Protein AF-A0A0M0BW28-F1 (afdb_monomer)

pLDDT: mean 96.4, std 3.57, range [69.31, 98.56]

Nearest PDB structures (foldseek):
  7bhi-assembly1_B  TM=8.469E-01  e=4.910E-06  Methanothermobacter thermautotrophicus str. Delta H
  5t5s-assembly1_A-2  TM=8.614E-01  e=1.236E-05  Homo sapiens
  7bjq-assembly2_B  TM=8.112E-01  e=4.303E-06  Methanothermobacter thermautotrophicus str. Delta H
  5x4i-assembly1_A  TM=8.077E-01  e=4.941E-05  Pyrococcus furiosus DSM 3638
  5x4h-assembly1_A  TM=8.147E-01  e=7.341E-05  Pyrococcus furiosus DSM 3638

Secondary structure (DSSP, 8-state):
-HHHHHHHHHH-TT-EEEEEEEETTEEEEEEEE-HHHHHTT--HHHHHHHHTTTTT-EEEEETTEEEEEES-GGGHHHHHHHHHHHHHHHH--

Structure (mmCIF, N/CA/C/O backbone):
data_AF-A0A0M0BW28-F1
#
_entry.id   AF-A0A0M0BW28-F1
#
loop_
_atom_site.group_PDB
_atom_site.id
_atom_site.type_symbol
_atom_site.label_atom_id
_atom_site.label_alt_id
_atom_site.label_comp_id
_atom_site.label_asym_id
_atom_site.label_entity_id
_atom_site.label_seq_id
_atom_site.pdbx_PDB_ins_code
_atom_site.Cartn_x
_atom_site.Cartn_y
_atom_site.Cartn_z
_atom_site.occupancy
_atom_site.B_iso_or_equiv
_atom_site.auth_seq_id
_atom_site.auth_comp_id
_atom_site.auth_asym_id
_atom_site.auth_atom_id
_atom_site.pdbx_PDB_model_num
ATOM 1 N N . MET A 1 1 ? 7.872 9.743 0.914 1.00 91.94 1 MET A N 1
ATOM 2 C CA . MET A 1 1 ? 6.775 8.744 0.927 1.00 91.94 1 MET A CA 1
ATOM 3 C C . MET A 1 1 ? 6.402 8.353 2.350 1.00 91.94 1 MET A C 1
ATOM 5 O O . MET A 1 1 ? 5.321 8.724 2.768 1.00 91.94 1 MET A O 1
ATOM 9 N N . ILE A 1 2 ? 7.268 7.674 3.114 1.00 95.88 2 ILE A N 1
ATOM 10 C CA . ILE A 1 2 ? 6.900 7.155 4.450 1.00 95.88 2 ILE A CA 1
ATOM 11 C C . ILE A 1 2 ? 6.537 8.269 5.445 1.00 95.88 2 ILE A C 1
ATOM 13 O O . ILE A 1 2 ? 5.491 8.188 6.075 1.00 95.88 2 ILE A O 1
ATOM 17 N N . GLN A 1 3 ? 7.356 9.320 5.563 1.00 96.00 3 GLN A N 1
ATOM 18 C CA . GLN A 1 3 ? 7.070 10.428 6.485 1.00 96.00 3 GLN A CA 1
ATOM 19 C C . GLN A 1 3 ? 5.738 11.120 6.156 1.00 96.00 3 GLN A C 1
ATOM 21 O O . GLN A 1 3 ? 4.888 11.254 7.028 1.00 96.00 3 GLN A O 1
ATOM 26 N N . THR A 1 4 ? 5.518 11.455 4.884 1.00 96.56 4 THR A N 1
ATOM 27 C CA . THR A 1 4 ? 4.261 12.044 4.397 1.00 96.56 4 THR A CA 1
ATOM 28 C C . THR A 1 4 ? 3.055 11.139 4.662 1.00 96.56 4 THR A C 1
ATOM 30 O O . THR A 1 4 ? 2.010 11.612 5.092 1.00 96.56 4 THR A O 1
ATOM 33 N N . ALA A 1 5 ? 3.198 9.826 4.444 1.00 96.31 5 ALA A N 1
ATOM 34 C CA . ALA A 1 5 ? 2.159 8.845 4.753 1.00 96.31 5 ALA A CA 1
ATOM 35 C C . ALA A 1 5 ? 1.806 8.851 6.245 1.00 96.31 5 ALA A C 1
ATOM 37 O O . ALA A 1 5 ? 0.632 8.872 6.608 1.00 96.31 5 ALA A O 1
ATOM 38 N N . ASN A 1 6 ? 2.829 8.893 7.098 1.00 96.44 6 ASN A N 1
ATOM 39 C CA . ASN A 1 6 ? 2.678 8.921 8.546 1.00 96.44 6 ASN A CA 1
ATOM 40 C C . ASN A 1 6 ? 2.000 10.208 9.035 1.00 96.44 6 ASN A C 1
ATOM 42 O O . ASN A 1 6 ? 1.136 10.160 9.902 1.00 96.44 6 ASN A O 1
ATOM 46 N N . GLU A 1 7 ? 2.359 11.360 8.472 1.00 97.38 7 GLU A N 1
ATOM 47 C CA . GLU A 1 7 ? 1.707 12.637 8.780 1.00 97.38 7 GLU A CA 1
ATOM 48 C C . GLU A 1 7 ? 0.230 12.630 8.358 1.00 97.38 7 GLU A C 1
ATOM 50 O O . GLU A 1 7 ? -0.630 13.017 9.149 1.00 97.38 7 GLU A O 1
ATOM 55 N N . ALA A 1 8 ? -0.090 12.094 7.176 1.00 96.56 8 ALA A N 1
ATOM 56 C CA . ALA A 1 8 ? -1.467 11.994 6.692 1.00 96.56 8 ALA A CA 1
ATOM 57 C C . ALA A 1 8 ? -2.359 11.117 7.592 1.00 96.56 8 ALA A C 1
ATOM 59 O O . ALA A 1 8 ? -3.490 11.498 7.900 1.00 96.56 8 ALA A O 1
ATOM 60 N N . ILE A 1 9 ? -1.863 9.965 8.063 1.00 96.50 9 ILE A N 1
ATOM 61 C CA . ILE A 1 9 ? -2.648 9.100 8.962 1.00 96.50 9 ILE A CA 1
ATOM 62 C C . ILE A 1 9 ? -2.746 9.649 10.392 1.00 96.50 9 ILE A C 1
ATOM 64 O O . ILE A 1 9 ? -3.687 9.309 11.102 1.00 96.50 9 ILE A O 1
ATOM 68 N N . LYS A 1 10 ? -1.807 10.506 10.821 1.00 96.62 10 LYS A N 1
ATOM 69 C CA . LYS A 1 10 ? -1.883 11.209 12.112 1.00 96.62 10 LYS A CA 1
ATOM 70 C C . LYS A 1 10 ? -2.941 12.307 12.104 1.00 96.62 10 LYS A C 1
ATOM 72 O O . LYS A 1 10 ? -3.581 12.529 13.124 1.00 96.62 10 LYS A O 1
ATOM 77 N N . GLN A 1 11 ? -3.123 12.985 10.970 1.00 97.12 11 GLN A N 1
ATOM 78 C CA . GLN A 1 11 ? -4.179 13.990 10.812 1.00 97.12 11 GLN A CA 1
ATOM 79 C C . GLN A 1 11 ? -5.575 13.355 10.814 1.00 97.12 11 GLN A C 1
ATOM 81 O O . GLN A 1 11 ? -6.526 13.965 11.292 1.00 97.12 11 GLN A O 1
ATOM 86 N N . ASN A 1 12 ? -5.706 12.130 10.293 1.00 96.88 12 ASN A N 1
ATOM 87 C CA . ASN A 1 12 ? -6.951 11.372 10.332 1.00 96.88 12 ASN A CA 1
ATOM 88 C C . ASN A 1 12 ? -6.678 9.861 10.291 1.00 96.88 12 ASN A C 1
ATOM 90 O O . ASN A 1 12 ? -6.239 9.326 9.271 1.00 96.88 12 ASN A O 1
ATOM 94 N N . GLU A 1 13 ? -7.016 9.153 11.373 1.00 96.25 13 GLU A N 1
ATOM 95 C CA . GLU A 1 13 ? -6.797 7.704 11.488 1.00 96.25 13 GLU A CA 1
ATOM 96 C C . GLU A 1 13 ? -7.671 6.852 10.547 1.00 96.25 13 GLU A C 1
ATOM 98 O O . GLU A 1 13 ? -7.448 5.645 10.421 1.00 96.25 13 GLU A O 1
ATOM 103 N N . SER A 1 14 ? -8.679 7.441 9.899 1.00 96.00 14 SER A N 1
ATOM 104 C CA . SER A 1 14 ? -9.482 6.780 8.857 1.00 96.00 14 SER A CA 1
ATOM 105 C C . SER A 1 14 ? -8.822 6.844 7.475 1.00 96.00 14 SER A C 1
ATOM 107 O O . SER A 1 14 ? -9.346 6.276 6.519 1.00 96.00 14 SER A O 1
ATOM 109 N N . THR A 1 15 ? -7.683 7.526 7.351 1.00 97.00 15 THR A N 1
ATOM 110 C CA . THR A 1 15 ? -6.963 7.681 6.087 1.00 97.00 15 THR A CA 1
ATOM 111 C C . THR A 1 15 ? -6.211 6.407 5.709 1.00 97.00 15 THR A C 1
ATOM 113 O O . THR A 1 15 ? -5.534 5.784 6.531 1.00 97.00 15 THR A O 1
ATOM 116 N N . VAL A 1 16 ? -6.267 6.071 4.420 1.00 97.06 16 VAL A N 1
ATOM 117 C CA . VAL A 1 16 ? -5.361 5.120 3.770 1.00 97.06 16 VAL A CA 1
ATOM 118 C C . VAL A 1 16 ? -4.564 5.880 2.723 1.00 97.06 16 VAL A C 1
ATOM 120 O O . VAL A 1 16 ? -5.128 6.577 1.884 1.00 97.06 16 VAL A O 1
ATOM 123 N N . THR A 1 17 ? -3.246 5.740 2.760 1.00 97.75 17 THR A N 1
ATOM 124 C CA . THR A 1 17 ? -2.341 6.325 1.775 1.00 97.75 17 THR A CA 1
ATOM 125 C C . THR A 1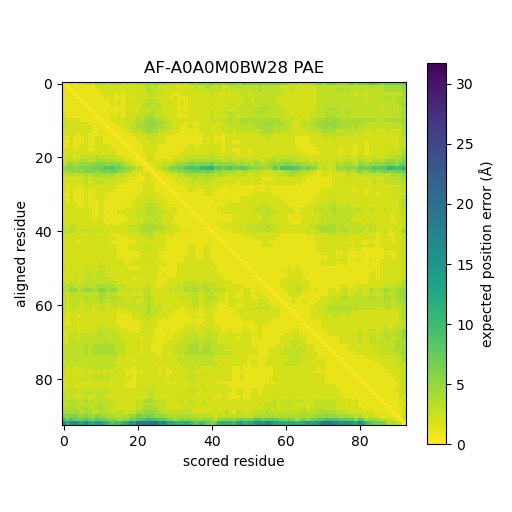 17 ? -1.704 5.228 0.943 1.00 97.75 17 THR A C 1
ATOM 127 O O . THR A 1 17 ? -1.303 4.183 1.462 1.00 97.75 17 THR A O 1
ATOM 130 N N . ILE A 1 18 ? -1.584 5.485 -0.357 1.00 97.44 18 ILE A N 1
ATOM 131 C CA . ILE A 1 18 ? -0.702 4.729 -1.236 1.00 97.44 18 ILE A CA 1
ATOM 132 C C . ILE A 1 18 ? 0.166 5.724 -1.984 1.00 97.44 18 ILE A C 1
ATOM 134 O O . ILE A 1 18 ? -0.344 6.607 -2.672 1.00 97.44 18 ILE A O 1
ATOM 138 N N . PHE A 1 19 ? 1.474 5.541 -1.892 1.00 97.81 19 PHE A N 1
ATOM 139 C CA . PHE A 1 19 ? 2.433 6.257 -2.709 1.00 97.81 19 PHE A CA 1
ATOM 140 C C . PHE A 1 19 ? 3.105 5.309 -3.683 1.00 97.81 19 PHE A C 1
ATOM 142 O O . PHE A 1 19 ? 3.505 4.201 -3.325 1.00 97.81 19 PHE A O 1
ATOM 149 N N . PHE A 1 20 ? 3.267 5.798 -4.904 1.00 97.19 20 PHE A N 1
ATOM 150 C CA . PHE A 1 20 ? 4.063 5.173 -5.939 1.00 97.19 20 PHE A CA 1
ATOM 151 C C . PHE A 1 20 ? 5.219 6.102 -6.280 1.00 97.19 20 PHE A C 1
ATOM 153 O O . PHE A 1 20 ? 5.039 7.314 -6.393 1.00 97.19 20 PHE A O 1
ATOM 160 N N . GLY A 1 21 ? 6.405 5.536 -6.448 1.00 95.88 21 GLY A N 1
ATOM 161 C CA . GLY A 1 21 ? 7.587 6.268 -6.881 1.00 95.88 21 GLY A CA 1
ATOM 162 C C . GLY A 1 21 ? 8.328 5.467 -7.932 1.00 95.88 21 GLY A C 1
ATOM 163 O O . GLY A 1 21 ? 8.355 4.243 -7.867 1.00 95.88 21 GLY A O 1
ATOM 164 N N . SER A 1 22 ? 8.934 6.143 -8.899 1.00 95.69 22 SER A N 1
ATOM 165 C CA . SER A 1 22 ? 9.751 5.484 -9.909 1.00 95.69 22 SER A CA 1
ATOM 166 C C . SER A 1 22 ? 10.936 6.359 -10.286 1.00 95.69 22 SER A C 1
ATOM 168 O O . SER A 1 22 ? 10.785 7.559 -10.505 1.00 95.69 22 SER A O 1
ATOM 170 N N . ASN A 1 23 ? 12.114 5.750 -10.371 1.00 91.75 23 ASN A N 1
ATOM 171 C CA . ASN A 1 23 ? 13.178 6.237 -11.243 1.00 91.75 23 ASN A CA 1
ATOM 172 C C . ASN A 1 23 ? 13.195 5.277 -12.439 1.00 91.75 23 ASN A C 1
ATOM 174 O O . ASN A 1 23 ? 12.836 4.125 -12.262 1.00 91.75 23 ASN A O 1
ATOM 178 N N . LYS A 1 24 ? 13.582 5.693 -13.649 1.00 88.56 24 LYS A N 1
ATOM 179 C CA . LYS A 1 24 ? 13.431 4.915 -14.908 1.00 88.56 24 LYS A CA 1
ATOM 180 C C . LYS A 1 24 ? 13.911 3.438 -14.894 1.00 88.56 24 LYS A C 1
ATOM 182 O O . LYS A 1 24 ? 13.716 2.746 -15.884 1.00 88.56 24 LYS A O 1
ATOM 187 N N . LYS A 1 25 ? 14.544 2.963 -13.816 1.00 94.12 25 LYS A N 1
ATOM 188 C CA . LYS A 1 25 ? 14.990 1.588 -13.574 1.00 94.12 25 LYS A CA 1
ATOM 189 C C . LYS A 1 25 ? 14.134 0.815 -12.561 1.00 94.12 25 LYS A C 1
ATOM 191 O O . LYS A 1 25 ? 14.021 -0.396 -12.692 1.00 94.12 25 LYS A O 1
ATOM 196 N N . ILE A 1 26 ? 13.561 1.471 -11.549 1.00 96.88 26 ILE A N 1
ATOM 197 C CA . ILE A 1 26 ? 12.805 0.811 -10.474 1.00 96.88 26 ILE A CA 1
ATOM 198 C C . ILE A 1 26 ? 11.508 1.549 -10.151 1.00 96.88 26 ILE A C 1
ATOM 200 O O . ILE A 1 26 ? 11.468 2.777 -10.131 1.00 96.88 26 ILE A O 1
ATOM 204 N N . ALA A 1 27 ? 10.467 0.793 -9.821 1.00 97.81 27 ALA A N 1
ATOM 205 C CA . ALA A 1 27 ? 9.249 1.296 -9.204 1.00 97.81 27 ALA A CA 1
ATOM 206 C C . ALA A 1 27 ? 9.155 0.825 -7.753 1.00 97.81 27 ALA A C 1
ATOM 208 O O . ALA A 1 27 ? 9.564 -0.284 -7.424 1.00 97.81 27 ALA A O 1
ATOM 209 N N . ASN A 1 28 ? 8.572 1.663 -6.904 1.00 97.62 28 ASN A N 1
ATOM 210 C CA . ASN A 1 28 ? 8.358 1.425 -5.487 1.00 97.62 28 ASN A CA 1
ATOM 211 C C . ASN A 1 28 ? 6.911 1.756 -5.124 1.00 97.62 28 ASN A C 1
ATOM 213 O O . ASN A 1 28 ? 6.311 2.673 -5.690 1.00 97.62 28 ASN A O 1
ATOM 217 N N . ILE A 1 29 ? 6.384 1.038 -4.140 1.00 98.25 29 ILE A N 1
ATOM 218 C CA . ILE A 1 29 ? 5.068 1.256 -3.546 1.00 98.25 29 ILE A CA 1
ATOM 219 C C . ILE A 1 29 ? 5.204 1.322 -2.025 1.00 98.25 29 ILE A C 1
ATOM 221 O O . ILE A 1 29 ? 5.906 0.513 -1.419 1.00 98.25 29 ILE A O 1
ATOM 225 N N . VAL A 1 30 ? 4.503 2.269 -1.408 1.00 98.38 30 VAL A N 1
ATOM 226 C CA . VAL A 1 30 ? 4.323 2.361 0.044 1.00 98.38 30 VAL A CA 1
ATOM 227 C C . VAL A 1 30 ? 2.837 2.489 0.334 1.00 98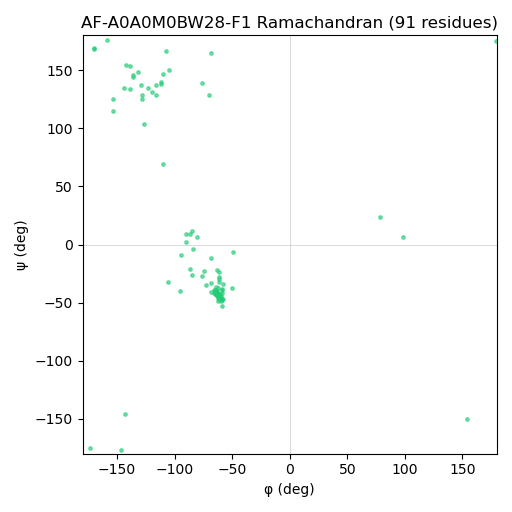.38 30 VAL A C 1
ATOM 229 O O . VAL A 1 30 ? 2.180 3.361 -0.227 1.00 98.38 30 VAL A O 1
ATOM 232 N N . VAL A 1 31 ? 2.318 1.645 1.221 1.00 98.31 31 VAL A N 1
ATOM 233 C CA . VAL A 1 31 ? 0.935 1.686 1.702 1.00 98.31 31 VAL A CA 1
ATOM 234 C C . VAL A 1 31 ? 0.956 1.900 3.207 1.00 98.31 31 VAL A C 1
ATOM 236 O O . VAL A 1 31 ? 1.668 1.192 3.919 1.00 98.31 31 VAL A O 1
ATOM 239 N N . MET A 1 32 ? 0.167 2.851 3.701 1.00 98.44 32 MET A N 1
ATOM 240 C CA . MET A 1 32 ? -0.017 3.069 5.134 1.00 98.44 32 MET A CA 1
ATOM 241 C C . MET A 1 32 ? -1.483 3.360 5.436 1.00 98.44 32 MET A C 1
ATOM 243 O O . MET A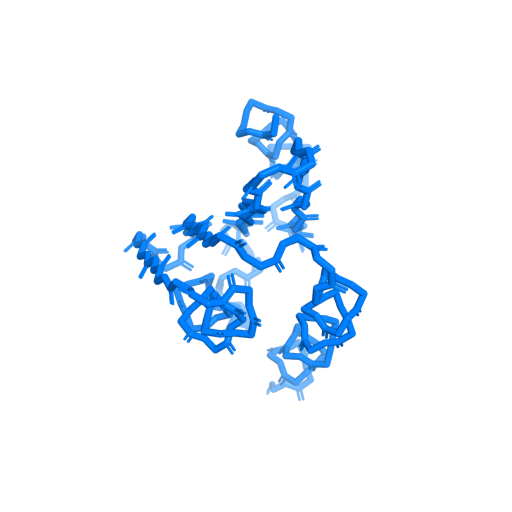 1 32 ? -2.104 4.172 4.754 1.00 98.44 32 MET A O 1
ATOM 247 N N . ALA A 1 33 ? -2.022 2.710 6.458 1.00 98.06 33 ALA A N 1
ATOM 248 C CA . ALA A 1 33 ? -3.397 2.864 6.909 1.00 98.06 33 ALA A CA 1
ATOM 249 C C . ALA A 1 33 ? -3.411 3.280 8.382 1.00 98.06 33 ALA A C 1
ATOM 251 O O . ALA A 1 33 ? -2.682 2.713 9.198 1.00 98.06 33 ALA A O 1
ATOM 252 N N . GLY A 1 34 ? -4.236 4.269 8.720 1.00 97.94 34 GLY A N 1
ATOM 253 C CA . GLY A 1 34 ? -4.464 4.647 10.110 1.00 97.94 34 GLY A CA 1
ATOM 254 C C . GLY A 1 34 ? -5.228 3.567 10.886 1.00 97.94 34 GLY A C 1
ATOM 255 O O . GLY A 1 34 ? -5.829 2.659 10.306 1.00 97.94 34 GLY A O 1
ATOM 256 N N . ASN A 1 35 ? -5.213 3.659 12.217 1.00 97.50 35 ASN A N 1
ATOM 257 C CA . ASN A 1 35 ? -5.787 2.631 13.092 1.00 97.50 35 ASN A CA 1
ATOM 258 C C . ASN A 1 35 ? -7.279 2.390 12.829 1.00 97.50 35 ASN A C 1
ATOM 260 O O . ASN A 1 35 ? -7.733 1.246 12.847 1.00 97.50 35 ASN A O 1
ATOM 264 N N . THR A 1 36 ? -8.043 3.451 12.561 1.00 96.94 36 THR A N 1
ATOM 265 C CA . THR A 1 36 ? -9.475 3.341 12.261 1.00 96.94 36 THR A CA 1
ATOM 266 C C . THR A 1 36 ? -9.708 2.650 10.917 1.00 96.94 36 THR A C 1
ATOM 268 O O . THR A 1 36 ? -10.571 1.780 10.825 1.00 96.94 36 THR A O 1
ATOM 271 N N . ALA A 1 37 ? -8.903 2.952 9.893 1.00 96.44 37 ALA A N 1
ATOM 272 C CA . ALA A 1 37 ? -8.973 2.251 8.611 1.00 96.44 37 ALA A CA 1
ATOM 273 C C . ALA A 1 37 ? -8.629 0.755 8.743 1.00 96.44 37 ALA A C 1
ATOM 275 O O . ALA A 1 37 ? -9.319 -0.091 8.180 1.00 96.44 37 ALA A O 1
ATOM 276 N N . VAL A 1 38 ? -7.613 0.410 9.542 1.00 96.75 38 VAL A N 1
ATOM 277 C CA . VAL A 1 38 ? -7.257 -0.994 9.818 1.00 96.75 38 VAL A CA 1
ATOM 278 C C . VAL A 1 38 ? -8.391 -1.728 10.536 1.00 96.75 38 VAL A C 1
ATOM 280 O O . VAL A 1 38 ? -8.725 -2.847 10.160 1.00 96.75 38 VAL A O 1
ATOM 283 N N . LYS A 1 39 ? -9.037 -1.095 11.525 1.00 96.00 39 LYS A N 1
ATOM 284 C CA . LYS A 1 39 ? -10.216 -1.661 12.210 1.00 96.00 39 LYS A CA 1
ATOM 285 C C . LYS A 1 39 ? -11.399 -1.898 11.265 1.00 96.00 39 LYS A C 1
ATOM 287 O O . LYS A 1 39 ? -12.178 -2.809 11.510 1.00 96.00 39 LYS A O 1
ATOM 292 N N . LYS A 1 40 ? -11.507 -1.120 10.183 1.00 94.69 40 LYS A N 1
ATOM 293 C CA . LYS A 1 40 ? -12.479 -1.324 9.096 1.00 94.69 40 LYS A CA 1
ATOM 294 C C . LYS A 1 40 ? -12.062 -2.395 8.077 1.00 94.69 40 LYS A C 1
ATOM 296 O O . LYS A 1 40 ? -12.729 -2.557 7.070 1.00 94.69 40 LYS A O 1
ATOM 301 N N . GLY A 1 41 ? -10.968 -3.122 8.311 1.00 94.44 41 GLY A N 1
ATOM 302 C CA . GLY A 1 41 ? -10.557 -4.249 7.468 1.00 94.44 41 GLY A CA 1
ATOM 303 C C . GLY A 1 41 ? -9.485 -3.929 6.425 1.00 94.44 41 GLY A C 1
ATOM 304 O O . GLY A 1 41 ? -9.139 -4.803 5.626 1.00 94.44 41 GLY A O 1
ATOM 305 N N . VAL A 1 42 ? -8.908 -2.722 6.437 1.00 97.19 42 VAL A N 1
ATOM 306 C CA . VAL A 1 42 ? -7.796 -2.387 5.536 1.00 97.19 42 VAL A CA 1
ATOM 307 C C . VAL A 1 42 ? -6.529 -3.148 5.938 1.00 97.19 42 VAL A C 1
ATOM 309 O O . VAL A 1 42 ? -6.081 -3.095 7.083 1.00 97.19 42 VAL A O 1
ATOM 312 N N . ASN A 1 43 ? -5.913 -3.816 4.964 1.00 97.94 43 ASN A N 1
ATOM 313 C CA . ASN A 1 43 ? -4.690 -4.596 5.110 1.00 97.94 43 ASN A CA 1
ATOM 314 C C . ASN A 1 43 ? -3.642 -4.144 4.083 1.00 97.94 43 ASN A C 1
ATOM 316 O O . ASN A 1 43 ? -3.696 -4.514 2.905 1.00 97.94 43 ASN A O 1
ATOM 320 N N . ALA A 1 44 ? -2.649 -3.382 4.551 1.00 98.19 44 ALA A N 1
ATOM 321 C CA . ALA A 1 44 ? -1.575 -2.847 3.716 1.00 98.19 44 ALA A CA 1
ATOM 322 C C . ALA A 1 44 ? -0.689 -3.949 3.106 1.00 98.19 44 ALA A C 1
ATOM 324 O O . ALA A 1 44 ? -0.269 -3.840 1.951 1.00 98.19 44 ALA A O 1
ATOM 325 N N . VAL A 1 45 ? -0.427 -5.030 3.854 1.00 98.31 45 VAL A N 1
ATOM 326 C CA . VAL A 1 45 ? 0.404 -6.158 3.393 1.00 98.31 45 VAL A CA 1
ATOM 327 C C . VAL A 1 45 ? -0.241 -6.852 2.205 1.00 98.31 45 VAL A C 1
ATOM 329 O O . VAL A 1 45 ? 0.442 -7.165 1.232 1.00 98.31 45 VAL A O 1
ATOM 332 N N . GLU A 1 46 ? -1.550 -7.086 2.265 1.00 98.12 46 GLU A N 1
ATOM 333 C CA . GLU A 1 46 ? -2.285 -7.730 1.179 1.00 98.12 46 GLU A CA 1
ATOM 334 C C . GLU A 1 46 ? -2.244 -6.886 -0.101 1.00 98.12 46 GLU A C 1
ATOM 336 O O . GLU A 1 46 ? -1.983 -7.423 -1.18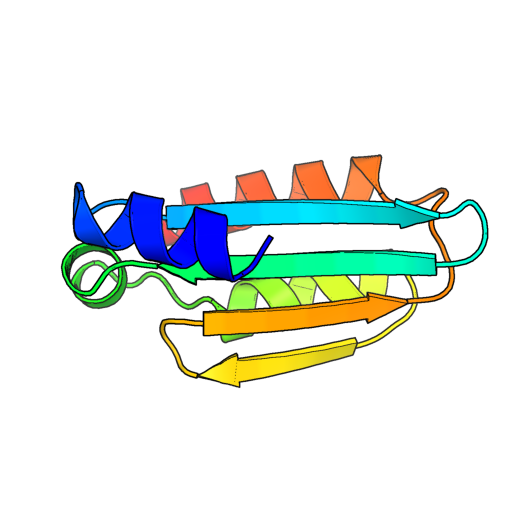0 1.00 98.12 46 GLU A O 1
ATOM 341 N N . ILE A 1 47 ? -2.427 -5.565 0.022 1.00 97.94 47 ILE A N 1
ATOM 342 C CA . ILE A 1 47 ? -2.342 -4.638 -1.113 1.00 97.94 47 ILE A CA 1
ATOM 343 C C . ILE A 1 47 ? -0.956 -4.735 -1.757 1.00 97.94 47 ILE A C 1
ATOM 345 O O . ILE A 1 47 ? -0.849 -4.995 -2.955 1.00 97.94 47 ILE A O 1
ATOM 349 N N . VAL A 1 48 ? 0.118 -4.598 -0.975 1.00 98.38 48 VAL A N 1
ATOM 350 C CA . VAL A 1 48 ? 1.486 -4.656 -1.512 1.00 98.38 48 VAL A CA 1
ATOM 351 C C . VAL A 1 48 ? 1.802 -6.018 -2.128 1.00 98.38 48 VAL A C 1
ATOM 353 O O . VAL A 1 48 ? 2.363 -6.059 -3.220 1.00 98.38 48 VAL A O 1
ATOM 356 N N . LYS A 1 49 ? 1.408 -7.130 -1.495 1.00 98.38 49 LYS A N 1
ATOM 357 C CA . LYS A 1 49 ? 1.647 -8.482 -2.032 1.00 98.38 49 LYS A CA 1
ATOM 358 C C . LYS A 1 49 ? 0.960 -8.720 -3.376 1.00 98.38 49 LYS A C 1
ATOM 360 O O . LYS A 1 49 ? 1.493 -9.460 -4.195 1.00 98.38 49 LYS A O 1
ATOM 365 N N . LYS A 1 50 ? -0.196 -8.098 -3.615 1.00 97.88 50 LYS A N 1
ATOM 366 C CA . LYS A 1 50 ? -0.921 -8.196 -4.891 1.00 97.88 50 LYS A CA 1
ATOM 367 C C . LYS A 1 50 ? -0.422 -7.202 -5.945 1.00 97.88 50 LYS A C 1
ATOM 369 O O . LYS A 1 50 ? -0.569 -7.469 -7.132 1.00 97.88 50 LYS A O 1
ATOM 374 N N . VAL A 1 51 ? 0.159 -6.073 -5.534 1.00 98.25 51 VAL A N 1
ATOM 375 C CA . VAL A 1 51 ? 0.585 -4.997 -6.447 1.00 98.25 51 VAL A CA 1
ATOM 376 C C . VAL A 1 51 ? 2.063 -5.097 -6.840 1.00 98.25 51 VAL A C 1
ATOM 378 O O . VAL A 1 51 ? 2.397 -4.891 -8.003 1.00 98.25 51 VAL A O 1
ATOM 381 N N . ALA A 1 52 ? 2.964 -5.441 -5.916 1.00 98.12 52 ALA A N 1
ATOM 382 C CA . ALA A 1 52 ? 4.402 -5.519 -6.190 1.00 98.12 52 ALA A CA 1
ATOM 383 C C . ALA A 1 52 ? 4.792 -6.501 -7.325 1.00 98.12 52 ALA A C 1
ATOM 385 O O . ALA A 1 52 ? 5.693 -6.164 -8.100 1.00 98.12 52 ALA A O 1
ATOM 386 N N . PRO A 1 53 ? 4.104 -7.647 -7.526 1.00 98.56 53 PRO A N 1
ATOM 387 C CA . PRO A 1 53 ? 4.378 -8.524 -8.667 1.00 98.56 53 PRO A CA 1
ATOM 388 C C . PRO A 1 53 ? 4.145 -7.865 -10.035 1.00 98.56 53 PRO A C 1
ATOM 390 O O . PRO A 1 53 ? 4.853 -8.178 -10.990 1.00 98.56 53 PRO A O 1
ATOM 393 N N . ILE A 1 54 ? 3.215 -6.904 -10.135 1.00 98.31 54 ILE A N 1
ATOM 394 C CA . ILE A 1 54 ? 2.918 -6.175 -11.384 1.00 98.31 54 ILE A CA 1
ATOM 395 C C . ILE A 1 54 ? 4.139 -5.368 -11.836 1.00 98.31 54 ILE A C 1
ATOM 397 O O . ILE A 1 54 ? 4.495 -5.370 -13.014 1.00 98.31 54 ILE A O 1
ATOM 401 N N . ILE A 1 55 ? 4.843 -4.746 -10.888 1.00 98.00 55 ILE A N 1
ATOM 402 C CA . ILE A 1 55 ? 6.112 -4.044 -11.137 1.00 98.00 55 ILE A CA 1
ATOM 403 C C . ILE A 1 55 ? 7.332 -4.982 -11.106 1.00 98.00 55 ILE A C 1
ATOM 405 O O . ILE A 1 55 ? 8.473 -4.521 -11.127 1.00 98.00 55 ILE A O 1
ATOM 409 N N . GLY A 1 56 ? 7.107 -6.300 -11.112 1.00 97.38 56 GLY A N 1
ATOM 410 C CA . GLY A 1 56 ? 8.140 -7.327 -11.241 1.00 97.38 56 GLY A CA 1
ATOM 411 C C . GLY A 1 56 ? 8.931 -7.611 -9.969 1.00 97.38 56 GLY A C 1
ATOM 412 O O . GLY A 1 56 ? 10.065 -8.070 -10.073 1.00 97.38 56 GLY A O 1
ATOM 413 N N . GLY A 1 57 ? 8.384 -7.322 -8.791 1.00 97.44 57 GLY A N 1
ATOM 414 C CA . GLY A 1 57 ? 9.075 -7.598 -7.537 1.00 97.44 57 GLY A CA 1
ATOM 415 C C . GLY A 1 57 ? 8.148 -8.054 -6.421 1.00 97.44 57 GLY A C 1
ATOM 416 O O . GLY A 1 57 ? 7.179 -8.776 -6.648 1.00 97.44 57 GLY A O 1
ATOM 417 N N . GLY A 1 58 ? 8.481 -7.661 -5.197 1.00 98.00 58 GLY A N 1
ATOM 418 C CA . GLY A 1 58 ? 7.829 -8.141 -3.984 1.00 98.00 58 GLY A CA 1
ATOM 419 C C . GLY A 1 58 ? 7.770 -7.072 -2.902 1.00 98.00 58 GLY A C 1
ATOM 420 O O . GLY A 1 58 ? 8.160 -5.921 -3.108 1.00 98.00 58 GLY A O 1
ATOM 421 N N . GLY A 1 59 ? 7.257 -7.452 -1.738 1.00 97.31 59 GLY A N 1
ATOM 422 C CA . GLY A 1 59 ? 7.126 -6.537 -0.616 1.00 97.31 59 GLY A CA 1
ATOM 423 C C . GLY A 1 59 ? 6.494 -7.180 0.610 1.00 97.31 59 GLY A C 1
ATOM 424 O O . GLY A 1 59 ? 6.068 -8.337 0.588 1.00 97.31 59 GLY A O 1
ATOM 425 N N . GLY A 1 60 ? 6.440 -6.409 1.689 1.00 97.69 60 GLY A N 1
ATOM 426 C CA . GLY A 1 60 ? 5.950 -6.859 2.984 1.00 97.69 60 GLY A CA 1
ATOM 427 C C . GLY A 1 60 ? 5.858 -5.724 3.997 1.00 97.69 60 GLY A C 1
ATOM 428 O O . GLY A 1 60 ? 6.063 -4.555 3.667 1.00 97.69 60 GLY A O 1
ATOM 429 N N . GLY A 1 61 ? 5.521 -6.079 5.235 1.00 97.69 61 GLY A N 1
ATOM 430 C CA . GLY A 1 61 ? 5.363 -5.134 6.334 1.00 97.69 61 GLY A CA 1
ATOM 431 C C . GLY A 1 61 ? 4.410 -5.648 7.410 1.00 97.69 61 GLY A C 1
ATOM 432 O O . GLY A 1 61 ? 4.292 -6.854 7.625 1.00 97.69 61 GLY A O 1
ATOM 433 N N . LYS A 1 62 ? 3.733 -4.715 8.074 1.00 97.38 62 LYS A N 1
ATOM 434 C CA . LYS A 1 62 ? 2.714 -4.926 9.108 1.00 97.38 62 LYS A CA 1
ATOM 435 C C . LYS A 1 62 ? 1.323 -4.598 8.560 1.00 97.38 62 LYS A C 1
ATOM 437 O O . LYS A 1 62 ? 1.190 -3.944 7.531 1.00 97.38 62 LYS A O 1
ATOM 442 N N . ILE A 1 63 ? 0.274 -5.004 9.276 1.00 97.38 63 ILE A N 1
ATOM 443 C CA . ILE A 1 63 ? -1.124 -4.814 8.846 1.00 97.38 63 ILE A CA 1
ATOM 444 C C . ILE A 1 63 ? -1.448 -3.367 8.426 1.00 97.38 63 ILE A C 1
ATOM 446 O O . ILE A 1 63 ? -2.149 -3.152 7.440 1.00 97.38 63 ILE A O 1
ATOM 450 N N . ASN A 1 64 ? -0.871 -2.386 9.125 1.00 97.75 64 ASN A N 1
ATOM 451 C CA . ASN A 1 64 ? -1.078 -0.955 8.913 1.00 97.75 64 ASN A CA 1
ATOM 452 C C . ASN A 1 64 ? -0.039 -0.293 7.990 1.00 97.75 64 ASN A C 1
ATOM 454 O O . ASN A 1 64 ? -0.188 0.877 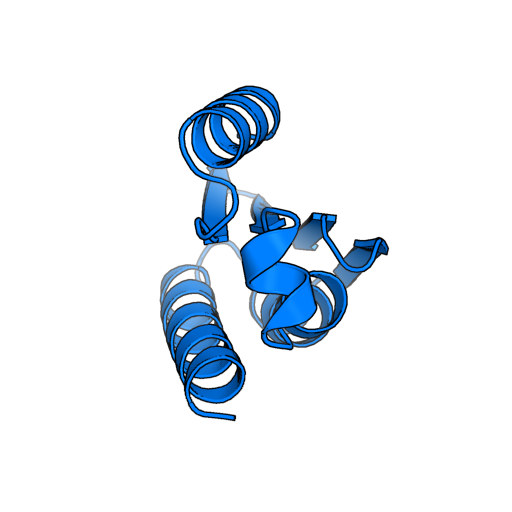7.649 1.00 97.75 64 ASN A O 1
ATOM 458 N N . PHE A 1 65 ? 1.030 -0.994 7.611 1.00 98.38 65 PHE A N 1
ATOM 459 C CA . PHE A 1 65 ? 2.119 -0.436 6.816 1.00 98.38 65 PHE A CA 1
ATOM 460 C C . PHE 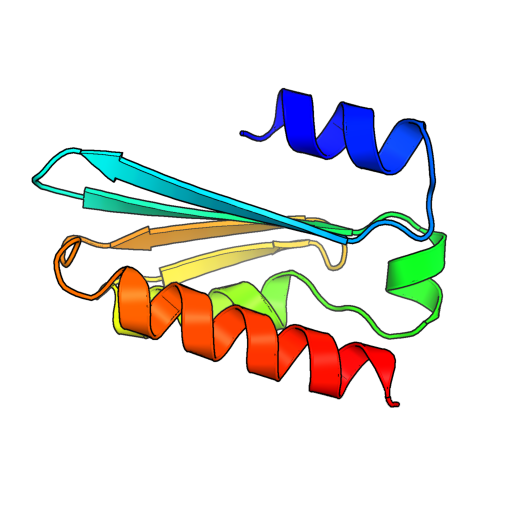A 1 65 ? 2.822 -1.514 6.003 1.00 98.38 65 PHE A C 1
ATOM 462 O O . PHE A 1 65 ? 3.360 -2.463 6.567 1.00 98.38 65 PHE A O 1
ATOM 469 N N . ALA A 1 66 ? 2.924 -1.325 4.695 1.00 98.50 66 ALA A N 1
ATOM 470 C CA . ALA A 1 66 ? 3.704 -2.204 3.843 1.00 98.50 66 ALA A CA 1
ATOM 471 C C . ALA A 1 66 ? 4.433 -1.426 2.753 1.00 98.50 66 ALA A C 1
ATOM 473 O O . ALA A 1 66 ? 3.998 -0.358 2.319 1.00 98.50 66 ALA A O 1
ATOM 474 N N . GLN A 1 67 ? 5.534 -1.998 2.281 1.00 98.38 67 GLN A N 1
ATOM 475 C CA . GLN A 1 67 ? 6.317 -1.449 1.184 1.00 98.38 67 GLN A CA 1
ATOM 476 C C . GLN A 1 67 ? 6.774 -2.549 0.234 1.00 98.38 67 GLN A C 1
ATOM 478 O O . GLN A 1 67 ? 6.958 -3.702 0.633 1.00 98.38 67 GLN A O 1
ATOM 483 N N . GLY A 1 68 ? 6.993 -2.178 -1.019 1.00 97.81 68 GLY A N 1
ATOM 484 C CA . GLY A 1 68 ? 7.516 -3.070 -2.039 1.00 97.81 68 GLY A CA 1
ATOM 485 C C . GLY A 1 68 ? 8.148 -2.307 -3.189 1.00 97.81 68 GLY A C 1
ATOM 486 O O . GLY A 1 68 ? 8.098 -1.077 -3.248 1.00 97.81 68 GLY A O 1
ATOM 487 N N . GLY A 1 69 ? 8.723 -3.053 -4.120 1.00 97.75 69 GLY A N 1
ATOM 488 C CA . GLY A 1 69 ? 9.340 -2.489 -5.309 1.00 97.75 69 GLY A CA 1
ATOM 489 C C . GLY A 1 69 ? 9.704 -3.556 -6.326 1.00 97.75 69 GLY A C 1
ATOM 490 O O . GLY A 1 69 ? 9.651 -4.749 -6.027 1.00 97.75 69 GLY A O 1
ATOM 491 N N . GLY A 1 70 ? 10.061 -3.121 -7.531 1.00 98.19 70 GLY A N 1
ATOM 492 C CA . GLY A 1 70 ? 10.464 -4.003 -8.618 1.00 98.19 70 GLY A CA 1
ATOM 493 C C . GLY A 1 70 ? 11.053 -3.260 -9.824 1.00 98.19 70 GLY A C 1
ATOM 494 O O . GLY A 1 70 ? 10.966 -2.032 -9.905 1.00 98.19 70 GLY A O 1
ATOM 495 N N . PRO A 1 71 ? 11.674 -3.989 -10.768 1.00 98.06 71 PRO A N 1
ATOM 496 C CA . PRO A 1 71 ? 12.448 -3.422 -11.870 1.00 98.06 71 PRO A CA 1
ATOM 497 C C . PRO A 1 71 ? 11.609 -3.066 -13.108 1.00 98.06 71 PRO A C 1
ATOM 499 O O . PRO A 1 71 ? 12.178 -2.776 -14.156 1.00 98.06 71 PRO A O 1
ATOM 502 N N . LYS A 1 72 ? 10.268 -3.122 -13.041 1.00 97.69 72 LYS A N 1
ATOM 503 C CA . LYS A 1 72 ? 9.376 -2.832 -14.181 1.00 97.69 72 LYS A CA 1
ATOM 504 C C . LYS A 1 72 ? 8.599 -1.522 -13.988 1.00 97.69 72 LYS A C 1
ATOM 506 O O . LYS A 1 72 ? 7.380 -1.557 -13.796 1.00 97.69 72 LYS A O 1
ATOM 511 N N . PRO A 1 73 ? 9.257 -0.348 -14.039 1.00 97.00 73 PRO A N 1
ATOM 512 C CA . PRO A 1 73 ? 8.582 0.939 -13.879 1.00 97.00 73 PRO A CA 1
ATOM 513 C C . PRO A 1 73 ? 7.555 1.240 -14.978 1.00 97.00 73 PRO A C 1
ATOM 515 O O . PRO A 1 73 ? 6.631 2.013 -14.742 1.00 97.00 73 PRO A O 1
ATOM 518 N N . GLN A 1 74 ? 7.661 0.606 -16.147 1.00 97.56 74 GLN A N 1
ATOM 519 C CA . GLN A 1 74 ? 6.671 0.709 -17.221 1.00 97.56 74 GLN A CA 1
ATOM 520 C C . GLN A 1 74 ? 5.280 0.187 -16.816 1.00 97.56 74 GLN A C 1
ATOM 522 O O . GLN A 1 74 ? 4.278 0.647 -17.352 1.00 97.56 74 GLN A O 1
ATOM 527 N N . ASN A 1 75 ? 5.199 -0.695 -15.812 1.00 97.56 75 ASN A N 1
ATOM 528 C CA . ASN A 1 75 ? 3.937 -1.269 -15.336 1.00 97.56 75 ASN A CA 1
ATOM 529 C C . ASN A 1 75 ? 3.282 -0.441 -14.211 1.00 97.56 75 ASN A C 1
ATOM 531 O O . ASN A 1 75 ? 2.318 -0.882 -13.583 1.00 97.56 75 ASN A O 1
ATOM 535 N 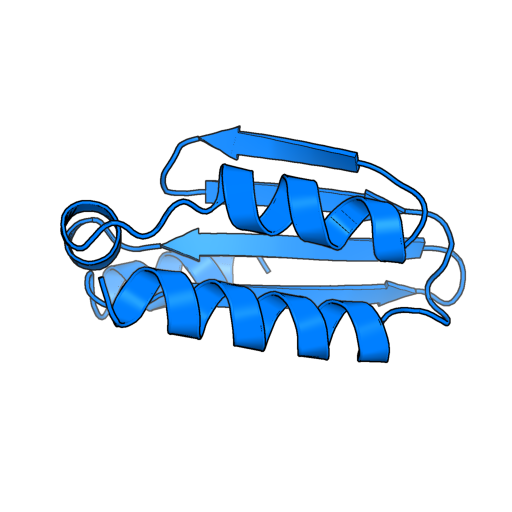N . LEU A 1 76 ? 3.786 0.765 -13.922 1.00 96.00 76 LEU A N 1
ATOM 536 C CA . LEU A 1 76 ? 3.321 1.563 -12.783 1.00 96.00 76 LEU A CA 1
ATOM 537 C C . LEU A 1 76 ? 1.839 1.952 -12.881 1.00 96.00 76 LEU A C 1
ATOM 539 O O . LEU A 1 76 ? 1.135 1.941 -11.874 1.00 96.00 76 LEU A O 1
ATOM 543 N N . GLN A 1 77 ? 1.348 2.260 -14.083 1.00 96.44 77 GLN A N 1
ATOM 544 C CA . GLN A 1 77 ? -0.062 2.613 -14.290 1.00 96.44 77 GLN A CA 1
ATOM 545 C C . GLN A 1 77 ? -1.000 1.444 -13.968 1.00 96.44 77 GLN A C 1
ATOM 547 O O . GLN A 1 77 ? -2.031 1.621 -13.316 1.00 96.44 77 GLN A O 1
ATOM 552 N N . GLU A 1 78 ? -0.613 0.230 -14.357 1.00 97.88 78 GLU A N 1
ATOM 553 C CA . GLU A 1 78 ? -1.357 -0.981 -14.024 1.00 97.88 78 GLU A CA 1
ATOM 554 C C . GLU A 1 78 ? -1.349 -1.242 -12.512 1.00 97.88 78 GLU A C 1
ATOM 556 O O . GLU A 1 78 ? -2.395 -1.524 -11.923 1.00 97.88 78 GLU A O 1
ATOM 561 N N . ALA A 1 79 ? -0.194 -1.060 -11.866 1.00 97.81 79 ALA A N 1
ATOM 562 C CA . ALA A 1 79 ? -0.051 -1.189 -10.420 1.00 97.81 79 ALA A CA 1
ATOM 563 C C . ALA A 1 79 ? -0.947 -0.196 -9.654 1.00 97.81 79 ALA A C 1
ATOM 565 O O . ALA A 1 79 ? -1.620 -0.587 -8.697 1.00 97.81 79 ALA A O 1
ATOM 566 N N . ILE A 1 80 ? -1.028 1.063 -10.106 1.00 97.25 80 ILE A N 1
ATOM 567 C CA . ILE A 1 80 ? -1.925 2.085 -9.540 1.00 97.25 80 ILE A CA 1
ATOM 568 C C . ILE A 1 80 ? -3.389 1.659 -9.683 1.00 97.25 80 ILE A C 1
ATOM 570 O O . ILE A 1 80 ? -4.150 1.736 -8.715 1.00 97.25 80 ILE A O 1
ATOM 574 N N . ARG A 1 81 ? -3.793 1.190 -10.871 1.00 97.94 81 ARG A N 1
ATOM 575 C CA . ARG A 1 81 ? -5.164 0.723 -11.118 1.00 97.94 81 ARG A CA 1
ATOM 576 C C . ARG A 1 81 ? -5.523 -0.436 -10.189 1.00 97.94 81 ARG A C 1
ATOM 578 O O . ARG A 1 81 ? -6.580 -0.398 -9.560 1.00 97.94 81 ARG A O 1
ATOM 585 N N . LYS A 1 82 ? -4.632 -1.424 -10.052 1.00 97.88 82 LYS A N 1
ATOM 586 C CA . LYS A 1 82 ? -4.874 -2.576 -9.178 1.00 97.88 82 LYS A CA 1
ATOM 587 C C . LYS A 1 82 ? -4.952 -2.179 -7.708 1.00 97.88 82 LYS A C 1
ATOM 589 O O . LYS A 1 82 ? -5.812 -2.675 -6.988 1.00 97.88 82 LYS A O 1
ATOM 594 N N . ALA A 1 83 ? -4.095 -1.268 -7.255 1.00 97.06 83 ALA A N 1
ATOM 595 C CA . ALA A 1 83 ? -4.121 -0.816 -5.869 1.00 97.06 83 ALA A CA 1
ATOM 596 C C . ALA A 1 83 ? -5.424 -0.072 -5.521 1.00 97.06 83 ALA A C 1
ATOM 598 O O . ALA A 1 83 ? -5.989 -0.310 -4.455 1.00 97.06 83 ALA A O 1
ATOM 599 N N . LYS A 1 84 ? -5.944 0.760 -6.438 1.00 95.69 84 LYS A N 1
ATOM 600 C CA . LYS A 1 84 ? -7.255 1.420 -6.283 1.00 95.69 84 LYS A CA 1
ATOM 601 C C . LYS A 1 84 ? -8.398 0.412 -6.146 1.00 95.69 84 LYS A C 1
ATOM 603 O O . LYS A 1 84 ? -9.232 0.557 -5.258 1.00 95.69 84 LYS A O 1
ATOM 608 N N . GLU A 1 85 ? -8.416 -0.613 -6.997 1.00 97.06 85 GLU A N 1
ATOM 609 C CA . GLU A 1 85 ? -9.406 -1.698 -6.946 1.00 97.06 85 GLU A CA 1
ATOM 610 C C . GLU A 1 85 ? -9.373 -2.423 -5.590 1.00 97.06 85 GLU A C 1
ATOM 612 O O . GLU A 1 85 ? -10.406 -2.602 -4.952 1.00 97.06 85 GLU A O 1
ATOM 617 N N . LEU A 1 86 ? -8.177 -2.781 -5.112 1.00 96.44 86 LEU A N 1
ATOM 618 C CA . LEU A 1 86 ? -8.011 -3.505 -3.850 1.00 96.44 86 LEU A CA 1
ATOM 619 C C . LEU A 1 86 ? -8.432 -2.686 -2.629 1.00 96.44 86 LEU A C 1
ATOM 621 O O . LEU A 1 86 ? -9.050 -3.243 -1.725 1.00 96.44 86 LEU A O 1
ATOM 625 N N . ILE A 1 87 ? -8.134 -1.384 -2.603 1.00 93.00 87 ILE A N 1
ATOM 626 C CA . ILE A 1 87 ? -8.615 -0.509 -1.528 1.00 93.00 87 ILE A CA 1
ATOM 627 C C . ILE A 1 87 ? -10.135 -0.449 -1.522 1.00 93.00 87 ILE A C 1
ATOM 629 O O . ILE A 1 87 ? -10.731 -0.587 -0.459 1.00 93.00 87 ILE A O 1
ATOM 633 N N . LYS A 1 88 ? -10.763 -0.271 -2.689 1.00 92.69 88 LYS A N 1
ATOM 634 C CA . LYS A 1 88 ? -12.224 -0.221 -2.782 1.00 92.69 88 LYS A CA 1
ATOM 635 C C . LYS A 1 88 ? -12.845 -1.505 -2.223 1.00 92.69 88 LYS A C 1
ATOM 637 O O . LYS A 1 88 ? -13.691 -1.431 -1.343 1.00 92.69 88 LYS A O 1
ATOM 642 N N . ILE A 1 89 ? -12.318 -2.662 -2.628 1.00 95.12 89 ILE A N 1
ATOM 643 C CA . ILE A 1 89 ? -12.743 -3.970 -2.109 1.00 95.12 89 ILE A CA 1
ATOM 644 C C . ILE A 1 89 ? -12.552 -4.080 -0.590 1.00 95.12 89 ILE A C 1
ATOM 646 O O . ILE A 1 89 ? -13.363 -4.711 0.072 1.00 95.12 89 ILE A O 1
ATOM 650 N N . GLN A 1 90 ? -11.476 -3.530 -0.021 1.00 93.75 90 GLN A N 1
ATOM 651 C CA . GLN A 1 90 ? -11.251 -3.592 1.427 1.00 93.75 90 GLN A CA 1
ATOM 652 C C . GLN A 1 90 ? -12.133 -2.619 2.221 1.00 93.75 90 GLN A C 1
ATOM 654 O O . GLN A 1 90 ? -12.418 -2.907 3.374 1.00 93.75 90 GLN A O 1
ATOM 659 N N . LEU A 1 91 ? -12.555 -1.498 1.629 1.00 87.19 91 LEU A N 1
ATOM 660 C CA . LEU A 1 91 ? -13.413 -0.499 2.280 1.00 87.19 91 LEU A CA 1
ATOM 661 C C . LEU A 1 91 ? -14.916 -0.799 2.165 1.00 87.19 91 LEU A C 1
ATOM 663 O O . LEU A 1 91 ? -15.690 -0.248 2.940 1.00 87.19 91 LEU A O 1
ATOM 667 N N . GLU A 1 92 ? -15.324 -1.617 1.192 1.00 86.94 92 GLU A N 1
ATOM 668 C CA . GLU A 1 92 ? -16.719 -2.045 0.981 1.00 86.94 92 GLU A CA 1
ATOM 669 C C . GLU A 1 92 ? -17.081 -3.343 1.733 1.00 86.94 92 GLU A C 1
ATOM 671 O O . GLU A 1 92 ? -18.196 -3.841 1.585 1.00 86.94 92 GLU A O 1
ATOM 676 N N . LYS A 1 93 ? -16.147 -3.900 2.513 1.00 69.31 93 LYS A N 1
ATOM 677 C CA . LYS A 1 93 ? -16.386 -5.033 3.420 1.00 69.31 93 LYS A CA 1
ATOM 678 C C . LYS A 1 93 ? -16.970 -4.566 4.746 1.00 69.31 93 LYS A C 1
ATOM 680 O O . LYS A 1 93 ? -17.786 -5.334 5.295 1.00 69.31 93 LYS A O 1
#

Foldseek 3Di:
DVVVQVVVCVVPQLDWDWDWDDDLFKIKIKIFHGPVVVVLQQARQVLQQVLQVQQPWGKGDGRGIIMHMHGRVV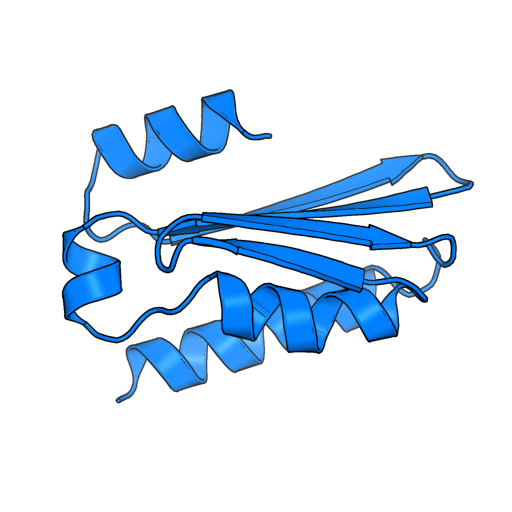SVVVSVVSSVVVSVVRNVD

Radius of gyration: 12.33 Å; Cα contacts (8 Å, |Δi|>4): 204; chains: 1; bounding box: 32×22×30 Å

Mean predicted aligned error: 2.34 Å

Solvent-accessible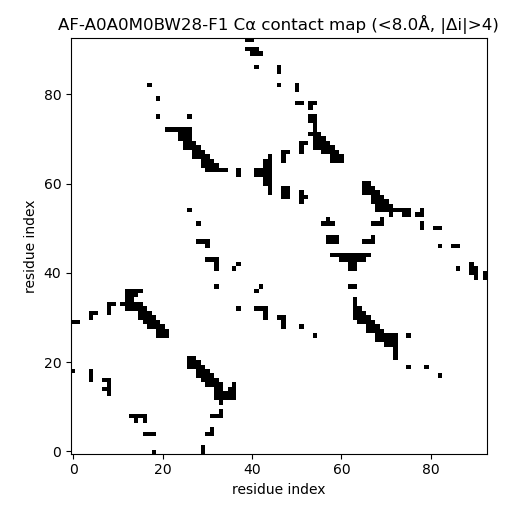 surface area (backbone atoms only — not comparable to full-atom values): 4594 Å² total; per-residue (Å²): 104,70,67,60,40,53,53,52,22,70,78,35,33,68,35,72,42,77,45,77,49,68,53,102,59,34,23,36,41,40,28,35,37,12,70,55,26,34,75,55,56,42,47,24,30,62,48,29,57,68,28,16,50,58,19,62,35,46,47,45,70,46,57,44,34,14,37,27,32,18,65,32,38,90,32,47,68,60,29,51,54,52,46,53,53,50,50,52,59,29,71,75,102

Sequence (93 aa):
MIQTANEAIKQNESTVTIFFGSNKKIANIVVMAGNTAVKKGVNAVEIVKKVAPIIGGGGGGKINFAQGGGPKPQNLQEAIRKAKELIKIQLEK